Protein AF-A0A5K0ZBJ3-F1 (afdb_monomer)

pLDDT: mean 75.57, std 10.21, range [40.38, 85.94]

Solvent-accessible surface area (backbone atoms only — not comparable to full-atom values): 4100 Å² total; per-residue (Å²): 134,87,74,87,81,75,72,53,67,66,56,51,42,58,68,64,46,42,69,72,44,51,85,72,51,75,80,80,81,75,81,67,53,76,68,43,46,50,46,62,73,71,39,97,74,73,62,46,88,74,36,87,50,60,70,55,19,53,67,73,72,112

Organism: NCBI:txid210225

Structure (mmCIF, N/CA/C/O backbone):
data_AF-A0A5K0ZBJ3-F1
#
_entry.id   AF-A0A5K0ZBJ3-F1
#
loop_
_atom_site.group_PDB
_atom_site.id
_atom_site.type_symbol
_atom_site.label_atom_id
_atom_site.label_alt_id
_atom_site.label_comp_id
_atom_site.label_asym_id
_atom_site.label_entity_id
_atom_site.label_seq_id
_atom_site.pdbx_PDB_ins_code
_atom_site.Cartn_x
_atom_site.Cartn_y
_atom_site.Cartn_z
_atom_site.occupancy
_atom_site.B_iso_or_equiv
_atom_site.auth_seq_id
_atom_site.auth_comp_id
_atom_site.auth_asym_id
_atom_site.auth_atom_id
_atom_site.pdbx_PDB_model_num
ATOM 1 N N . THR A 1 1 ? -24.786 34.459 5.173 1.00 40.38 1 THR A N 1
ATOM 2 C CA . THR A 1 1 ? -23.746 33.438 5.399 1.00 40.38 1 THR A CA 1
ATO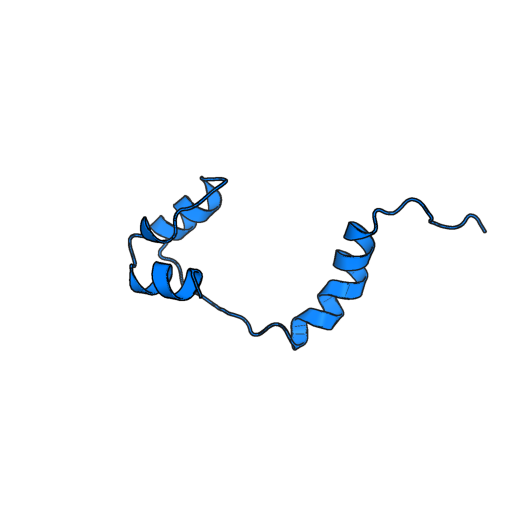M 3 C C . THR A 1 1 ? -23.766 32.510 4.197 1.00 40.38 1 THR A C 1
ATOM 5 O O . THR A 1 1 ? -24.673 31.700 4.058 1.00 40.38 1 THR A O 1
ATOM 8 N N . SER A 1 2 ? -22.891 32.760 3.220 1.00 44.22 2 SER A N 1
ATOM 9 C CA . SER A 1 2 ? -22.924 32.031 1.945 1.00 44.22 2 SER A CA 1
ATOM 10 C C . SER A 1 2 ? -22.390 30.621 2.171 1.00 44.22 2 SER A C 1
ATOM 12 O O . SER A 1 2 ? -21.301 30.450 2.703 1.00 44.22 2 SER A O 1
ATOM 14 N N . LYS A 1 3 ? -23.213 29.625 1.860 1.00 52.59 3 LYS A N 1
ATOM 15 C CA . LYS A 1 3 ? -22.978 28.208 2.122 1.00 52.59 3 LYS A CA 1
ATOM 16 C C . LYS A 1 3 ? -21.885 27.701 1.176 1.00 52.59 3 LYS A C 1
ATOM 18 O O . LYS A 1 3 ? -22.106 27.709 -0.036 1.00 52.59 3 LYS A O 1
ATOM 23 N N . ASP A 1 4 ? -20.761 27.252 1.743 1.00 57.03 4 ASP A N 1
ATOM 24 C CA . ASP A 1 4 ? -19.648 26.520 1.110 1.00 57.03 4 ASP A CA 1
ATOM 25 C C . ASP A 1 4 ? -20.134 25.237 0.412 1.00 57.03 4 ASP A C 1
ATOM 27 O O . ASP A 1 4 ? -19.909 24.112 0.849 1.00 57.03 4 ASP A O 1
ATOM 31 N N . SER A 1 5 ? -20.883 25.404 -0.671 1.00 56.1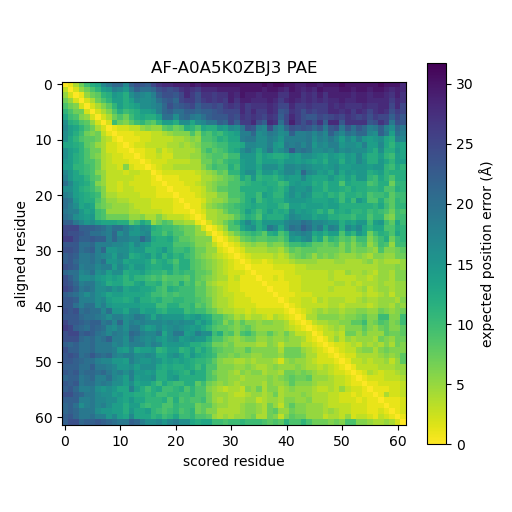2 5 SER A N 1
ATOM 32 C CA . SER A 1 5 ? -21.519 24.329 -1.435 1.00 56.12 5 SER A CA 1
ATOM 33 C C . SER A 1 5 ? -20.657 23.848 -2.605 1.00 56.12 5 SER A C 1
ATOM 35 O O . SER A 1 5 ? -21.086 22.981 -3.359 1.00 56.12 5 SER A O 1
ATOM 37 N N . SER A 1 6 ? -19.440 24.386 -2.749 1.00 57.88 6 SER A N 1
ATOM 38 C CA . SER A 1 6 ? -18.540 24.109 -3.873 1.00 57.88 6 SER A CA 1
ATOM 39 C C . SER A 1 6 ? -17.207 23.469 -3.481 1.00 57.88 6 SER A C 1
ATOM 41 O O . SER A 1 6 ? -16.385 23.218 -4.363 1.00 57.88 6 SER A O 1
ATOM 43 N N . THR A 1 7 ? -16.947 23.186 -2.199 1.00 59.09 7 THR A N 1
ATOM 44 C CA . THR A 1 7 ? -15.797 22.345 -1.845 1.00 59.09 7 THR A CA 1
ATOM 45 C C . THR A 1 7 ? -16.119 20.918 -2.262 1.00 59.09 7 THR A C 1
ATOM 47 O O . THR A 1 7 ? -17.021 20.281 -1.718 1.00 59.09 7 THR A O 1
ATOM 50 N N . SER A 1 8 ? -15.407 20.441 -3.292 1.00 67.25 8 SER A N 1
ATOM 51 C CA . SER A 1 8 ? -15.499 19.067 -3.786 1.00 67.25 8 SER A CA 1
ATOM 52 C C . SER A 1 8 ? -15.572 18.117 -2.598 1.00 67.25 8 SER A C 1
ATOM 54 O O . SER A 1 8 ? -14.750 18.211 -1.685 1.00 67.25 8 SER A O 1
ATOM 56 N N . CYS A 1 9 ? -16.559 17.221 -2.598 1.00 66.88 9 CYS A N 1
ATOM 57 C CA . CYS A 1 9 ? -16.780 16.250 -1.526 1.00 66.88 9 CYS A CA 1
ATOM 58 C C . CYS A 1 9 ? -15.469 15.535 -1.131 1.00 66.88 9 CYS A C 1
ATOM 60 O O . CYS A 1 9 ? -15.233 15.273 0.043 1.00 66.88 9 CYS A O 1
ATOM 62 N N . ALA A 1 10 ? -14.555 15.347 -2.092 1.00 72.81 10 ALA A N 1
ATOM 63 C CA . ALA A 1 10 ? -13.216 14.808 -1.879 1.00 72.81 10 ALA A CA 1
ATOM 64 C C . ALA A 1 10 ? -12.353 15.608 -0.883 1.00 72.81 10 ALA A C 1
ATOM 66 O O . ALA A 1 10 ? -11.644 14.996 -0.085 1.00 72.81 10 ALA A O 1
ATOM 67 N N . PHE A 1 11 ? -12.413 16.946 -0.888 1.00 77.75 11 PHE A N 1
ATOM 68 C CA . PHE A 1 11 ? -11.671 17.772 0.069 1.00 77.75 11 PHE A CA 1
ATOM 69 C C . PHE A 1 11 ? -12.187 17.542 1.487 1.00 77.75 11 PHE A C 1
ATOM 71 O O . PHE A 1 11 ? -11.386 17.239 2.360 1.00 77.75 11 PHE A O 1
ATOM 78 N N . ARG A 1 12 ? -13.511 17.572 1.694 1.00 76.62 12 ARG A N 1
ATOM 79 C CA . ARG A 1 12 ? -14.123 17.314 3.010 1.00 76.62 12 ARG A CA 1
ATOM 80 C C . ARG A 1 12 ? -13.894 15.884 3.491 1.00 76.62 12 ARG A C 1
ATOM 82 O O . ARG A 1 12 ? -13.593 15.670 4.657 1.00 76.62 12 ARG A O 1
ATOM 89 N N . ILE A 1 13 ? -13.971 14.899 2.597 1.00 79.12 13 ILE A N 1
ATOM 90 C CA . ILE A 1 13 ? -13.642 13.509 2.935 1.00 79.12 13 ILE A CA 1
ATOM 91 C C . ILE A 1 13 ? -12.177 13.406 3.366 1.00 79.12 13 ILE A C 1
ATOM 93 O O . ILE A 1 13 ? -11.891 12.770 4.372 1.00 79.12 13 ILE A O 1
ATOM 97 N N . SER A 1 14 ? -11.256 14.057 2.657 1.00 82.00 14 SER A N 1
ATOM 98 C CA . SER A 1 14 ? -9.825 13.997 2.979 1.00 82.00 14 SER A CA 1
ATOM 99 C C . SER A 1 14 ? -9.457 14.793 4.236 1.00 82.00 14 SER A C 1
ATOM 101 O O . SER A 1 14 ? -8.568 14.378 4.970 1.00 82.00 14 SER A O 1
ATOM 103 N N . SER A 1 15 ? -10.113 15.928 4.496 1.00 82.19 15 SER A N 1
ATOM 104 C CA . SER A 1 15 ? -9.784 16.815 5.618 1.00 82.19 15 SER A CA 1
ATOM 105 C C . SER A 1 15 ? -10.540 16.485 6.905 1.00 82.19 15 SER A C 1
ATOM 107 O O . SER A 1 15 ? -9.964 16.594 7.982 1.00 82.19 15 SER A O 1
ATOM 109 N N . GLU A 1 16 ? -11.809 16.085 6.812 1.00 85.31 16 GLU A N 1
ATOM 110 C CA . GLU A 1 16 ? -12.681 15.813 7.965 1.00 85.31 16 GLU A CA 1
ATOM 111 C C . GLU A 1 16 ? -12.890 14.304 8.172 1.00 85.31 16 GLU A C 1
ATOM 113 O O . GLU A 1 16 ? -12.924 13.837 9.307 1.00 85.31 16 GLU A O 1
ATOM 118 N N . GLY A 1 17 ? -13.008 13.523 7.093 1.00 84.56 17 GLY A N 1
ATOM 119 C CA . GLY A 1 17 ? -13.298 12.084 7.166 1.00 84.56 17 GLY A CA 1
ATOM 120 C C . GLY A 1 17 ? -12.064 11.208 7.390 1.00 84.56 17 GLY A C 1
ATOM 121 O O . GLY A 1 17 ? -12.058 10.348 8.268 1.00 84.56 17 GLY A O 1
ATOM 122 N N . LEU A 1 18 ? -10.996 11.430 6.622 1.00 83.06 18 LEU A N 1
ATOM 123 C CA . LEU A 1 18 ? -9.782 10.616 6.668 1.00 83.06 18 LEU A CA 1
ATOM 124 C C . LEU A 1 18 ? -9.126 10.621 8.059 1.00 83.06 18 LEU A C 1
ATOM 126 O O . LEU A 1 18 ? -8.798 9.533 8.530 1.00 83.06 18 LEU A O 1
ATOM 130 N N . PRO A 1 19 ? -9.005 11.758 8.779 1.00 85.94 19 PRO A N 1
ATOM 131 C CA . PRO A 1 19 ? -8.464 11.746 10.138 1.00 85.94 19 PRO A CA 1
ATOM 132 C C . PRO A 1 19 ? -9.256 10.881 11.122 1.00 85.94 19 PRO A C 1
ATOM 134 O O . PRO A 1 19 ? -8.664 10.329 12.044 1.00 85.94 19 PRO A O 1
ATOM 137 N N . LEU A 1 20 ? -10.571 10.728 10.921 1.00 85.31 20 LEU A N 1
ATOM 138 C CA . LEU A 1 20 ? -11.420 9.868 11.753 1.00 85.31 20 LEU A CA 1
ATOM 139 C C . LEU A 1 20 ? -11.230 8.382 11.434 1.00 85.31 20 LEU A C 1
ATOM 141 O O . LEU A 1 20 ? -11.399 7.543 12.314 1.00 85.31 20 LEU A O 1
ATOM 145 N N . LEU A 1 21 ? -10.870 8.055 10.191 1.00 82.81 21 LEU A N 1
ATOM 146 C CA . LEU A 1 21 ? -10.588 6.686 9.757 1.00 82.81 21 LEU A CA 1
ATOM 147 C C . LEU A 1 21 ? -9.154 6.250 10.082 1.00 82.81 21 LEU A C 1
ATOM 149 O O . LEU A 1 21 ? -8.930 5.063 10.293 1.00 82.81 21 LEU A O 1
ATOM 153 N N . LEU A 1 22 ? -8.194 7.181 10.164 1.00 80.81 22 LEU A N 1
ATOM 154 C CA . LEU A 1 22 ? -6.775 6.885 10.415 1.00 80.81 22 LEU A CA 1
ATOM 155 C C . LEU A 1 22 ? -6.508 5.977 11.634 1.00 80.81 22 LEU A C 1
ATOM 157 O O . LEU A 1 22 ? -5.667 5.091 11.504 1.00 80.81 22 LEU A O 1
ATOM 161 N N . PRO A 1 23 ? -7.187 6.124 12.792 1.00 83.38 23 PRO A N 1
ATOM 162 C CA . PRO A 1 23 ? -6.993 5.222 13.931 1.00 83.38 23 PRO A CA 1
ATOM 163 C C . PRO A 1 23 ? -7.444 3.779 13.671 1.00 83.38 23 PRO A C 1
ATOM 165 O O . PRO A 1 23 ? -6.959 2.861 14.326 1.00 83.38 23 PRO A O 1
ATOM 168 N N . TYR A 1 24 ? -8.377 3.587 12.736 1.00 78.88 24 TYR A N 1
ATOM 169 C CA . TYR A 1 24 ? -8.939 2.286 12.366 1.00 78.88 24 TYR A CA 1
ATOM 170 C C . TYR A 1 24 ? -8.297 1.704 11.107 1.00 78.88 24 TYR A C 1
ATOM 172 O O . TYR A 1 24 ? -8.424 0.509 10.848 1.00 78.88 24 TYR A O 1
ATOM 180 N N . MET A 1 25 ? -7.590 2.526 10.328 1.00 81.62 25 MET A N 1
ATOM 181 C CA . MET A 1 25 ? -6.720 2.045 9.268 1.00 81.62 25 MET A CA 1
ATOM 182 C C . MET A 1 25 ? -5.551 1.302 9.910 1.00 81.62 25 MET A C 1
ATOM 184 O O . MET A 1 25 ? -4.641 1.895 10.492 1.00 81.62 25 MET A O 1
ATOM 188 N N . THR A 1 26 ? -5.567 -0.023 9.802 1.00 67.88 26 THR A N 1
ATOM 189 C CA . THR A 1 26 ? -4.409 -0.844 10.136 1.00 67.88 26 THR A CA 1
ATOM 190 C C . THR A 1 26 ? -3.258 -0.394 9.251 1.00 67.88 26 THR A C 1
ATOM 192 O O . THR A 1 26 ? -3.348 -0.474 8.026 1.00 67.88 26 THR A O 1
ATOM 195 N N . LYS A 1 27 ? -2.179 0.118 9.849 1.00 65.06 27 LYS A N 1
ATOM 196 C CA . LYS A 1 27 ? -0.976 0.455 9.091 1.00 65.06 27 LYS A CA 1
ATOM 197 C C . LYS A 1 27 ? -0.426 -0.827 8.459 1.00 65.06 27 LYS A C 1
ATOM 199 O O . LYS A 1 27 ? 0.282 -1.577 9.123 1.00 65.06 27 LYS A O 1
ATOM 204 N N . GLN A 1 28 ? -0.704 -1.064 7.182 1.00 65.19 28 GLN A N 1
ATOM 205 C CA . GLN A 1 28 ? 0.063 -2.012 6.380 1.00 65.19 28 GLN A CA 1
ATOM 206 C C . GLN A 1 28 ? 1.401 -1.336 6.055 1.00 65.19 28 GLN A C 1
ATOM 208 O O . GLN A 1 28 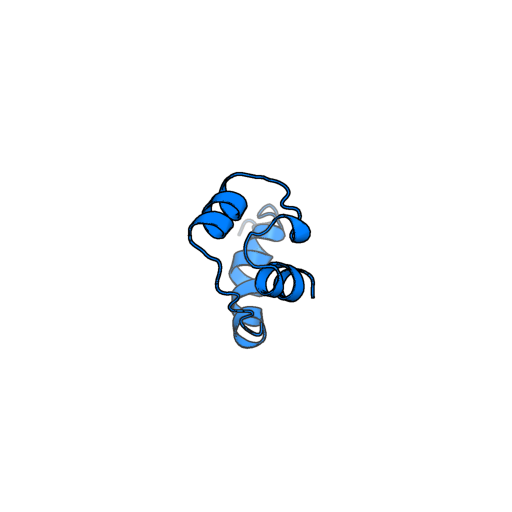? 1.584 -0.723 5.005 1.00 65.19 28 GLN A O 1
ATOM 213 N N . GLN A 1 29 ? 2.327 -1.342 7.021 1.00 67.94 29 GLN A N 1
ATOM 214 C CA . GLN A 1 29 ? 3.701 -0.913 6.767 1.00 67.94 29 GLN A CA 1
ATOM 215 C C . GLN A 1 29 ? 4.404 -2.021 5.995 1.00 67.94 29 GLN A C 1
ATOM 217 O O . GLN A 1 29 ? 5.035 -2.904 6.569 1.00 67.94 29 GLN A O 1
ATOM 222 N N . ILE A 1 30 ? 4.267 -1.978 4.677 1.00 69.12 30 ILE A N 1
ATOM 223 C CA . ILE A 1 30 ? 5.085 -2.788 3.787 1.00 69.12 30 ILE A CA 1
ATOM 224 C C . ILE A 1 30 ? 6.433 -2.078 3.598 1.00 69.12 30 ILE A C 1
ATOM 226 O O . ILE A 1 30 ? 6.497 -0.887 3.285 1.00 69.12 30 ILE A O 1
AT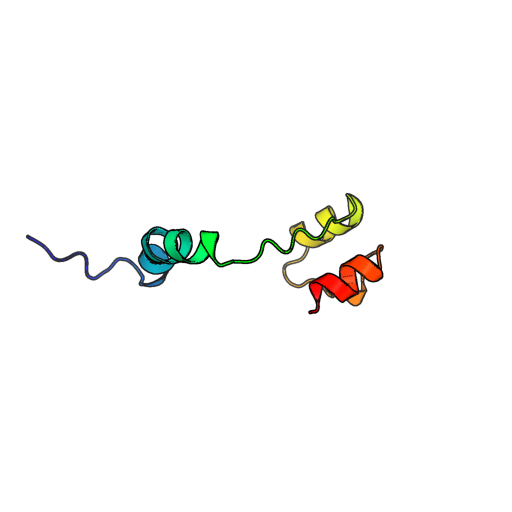OM 230 N N . HIS A 1 31 ? 7.527 -2.789 3.858 1.00 74.31 31 HIS A N 1
ATOM 231 C CA . HIS A 1 31 ? 8.878 -2.253 3.725 1.00 74.31 31 HIS A CA 1
ATOM 232 C C . HIS A 1 31 ? 9.393 -2.526 2.312 1.00 74.31 31 HIS A C 1
ATOM 234 O O . HIS A 1 31 ? 9.743 -3.654 1.990 1.00 74.31 31 HIS A O 1
ATOM 240 N N . ALA A 1 32 ? 9.438 -1.489 1.476 1.00 81.19 32 ALA A N 1
ATOM 241 C CA . ALA A 1 32 ? 9.994 -1.587 0.132 1.00 81.19 32 ALA A CA 1
ATOM 242 C C . ALA A 1 32 ? 11.523 -1.463 0.161 1.00 81.19 32 ALA A C 1
ATOM 244 O O . ALA A 1 32 ? 12.076 -0.640 0.901 1.00 81.19 32 ALA A O 1
ATOM 245 N N . SER A 1 33 ? 12.213 -2.195 -0.715 1.00 85.19 33 SER A N 1
ATOM 246 C CA . SER A 1 33 ? 13.611 -1.885 -1.027 1.00 85.19 33 SER A CA 1
ATOM 247 C C . SER A 1 33 ? 13.713 -0.491 -1.667 1.00 85.19 33 SER A C 1
ATOM 249 O O . SER A 1 33 ? 12.760 -0.005 -2.278 1.00 85.19 33 SER A O 1
ATOM 251 N N . LEU A 1 34 ? 14.881 0.162 -1.600 1.00 84.62 34 LEU A N 1
ATOM 252 C CA . LEU A 1 34 ? 15.083 1.460 -2.266 1.00 84.62 34 LEU A CA 1
ATOM 253 C C . LEU A 1 34 ? 14.748 1.387 -3.765 1.00 84.62 34 LEU A C 1
ATOM 255 O O . LEU A 1 34 ? 14.188 2.324 -4.332 1.00 84.62 34 LEU A O 1
ATOM 259 N N . LYS A 1 35 ? 15.066 0.259 -4.406 1.00 84.88 35 LYS A N 1
ATOM 260 C CA . LYS A 1 35 ? 14.784 0.037 -5.822 1.00 84.88 35 LYS A CA 1
ATOM 261 C C . LYS A 1 35 ? 13.279 -0.055 -6.068 1.00 84.88 35 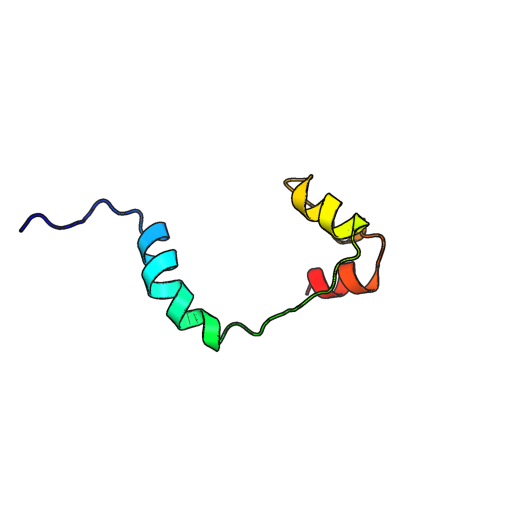LYS A C 1
ATOM 263 O O . LYS A 1 35 ? 12.788 0.636 -6.956 1.00 84.88 35 LYS A O 1
ATOM 268 N N . ASP A 1 36 ? 12.545 -0.836 -5.283 1.00 84.06 36 ASP A N 1
ATOM 269 C CA . ASP A 1 36 ? 11.089 -0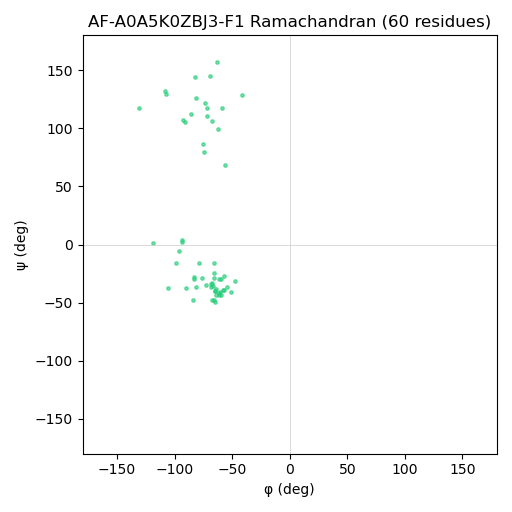.983 -5.439 1.00 84.06 36 ASP A CA 1
ATOM 270 C C . ASP A 1 36 ? 10.345 0.309 -5.082 1.00 84.06 36 ASP A C 1
ATOM 272 O O . ASP A 1 36 ? 9.399 0.694 -5.767 1.00 84.06 36 ASP A O 1
ATOM 276 N N . PHE A 1 37 ? 10.852 1.065 -4.105 1.00 84.44 37 PHE A N 1
ATOM 277 C CA . PHE A 1 37 ? 10.352 2.399 -3.782 1.00 84.44 37 PHE A CA 1
ATOM 278 C C . PHE A 1 37 ? 10.490 3.375 -4.960 1.00 84.44 37 PHE A C 1
ATOM 280 O O . PHE A 1 37 ? 9.564 4.123 -5.270 1.00 84.44 37 PHE A O 1
ATOM 287 N N . VAL A 1 38 ? 11.611 3.337 -5.686 1.00 85.62 38 VAL A N 1
ATOM 288 C CA . VAL A 1 38 ? 11.769 4.132 -6.914 1.00 85.62 38 VAL A CA 1
ATOM 289 C C . VAL A 1 38 ? 10.768 3.699 -7.993 1.00 85.62 38 VAL A C 1
ATOM 291 O O . VAL A 1 38 ? 10.223 4.558 -8.685 1.00 85.62 38 VAL A O 1
ATOM 294 N N . HIS A 1 39 ? 10.477 2.400 -8.130 1.00 82.88 39 HIS A N 1
ATOM 295 C CA . HIS A 1 39 ? 9.463 1.918 -9.079 1.00 82.88 39 HIS A CA 1
ATOM 296 C C . HIS A 1 39 ? 8.054 2.400 -8.701 1.00 82.88 39 HIS A C 1
ATOM 298 O O . HIS A 1 39 ? 7.323 2.848 -9.587 1.00 82.88 39 HIS A O 1
ATOM 304 N N . LEU A 1 40 ? 7.717 2.400 -7.404 1.00 81.56 40 LEU A N 1
ATOM 305 C CA . LEU A 1 40 ? 6.459 2.934 -6.868 1.00 81.56 40 LEU A CA 1
ATOM 306 C C . LEU A 1 40 ? 6.235 4.409 -7.217 1.00 81.56 40 LEU A C 1
ATOM 308 O O . LEU A 1 40 ? 5.116 4.807 -7.526 1.00 81.56 40 LEU A O 1
ATOM 312 N N . LEU A 1 41 ? 7.293 5.221 -7.184 1.00 83.62 41 LEU A N 1
ATOM 313 C CA . LEU A 1 41 ? 7.195 6.653 -7.482 1.00 83.62 41 LEU A CA 1
ATOM 314 C C . LEU A 1 41 ? 7.242 6.966 -8.982 1.00 83.62 41 LEU A C 1
ATOM 316 O O . LEU A 1 41 ? 6.696 7.977 -9.423 1.00 83.62 41 LEU A O 1
ATOM 320 N N . LYS A 1 42 ? 7.929 6.133 -9.771 1.00 82.69 42 LYS A N 1
ATOM 321 C CA . LYS A 1 42 ? 8.191 6.399 -11.191 1.00 82.69 42 LYS A CA 1
ATOM 322 C C . LYS A 1 42 ? 7.017 6.036 -12.098 1.00 82.69 42 LYS A C 1
ATOM 324 O O . LYS A 1 42 ? 6.798 6.720 -13.098 1.00 82.69 42 LYS A O 1
ATOM 329 N N . TYR A 1 43 ? 6.292 4.962 -11.796 1.00 79.62 43 TYR A N 1
ATOM 330 C CA . TYR A 1 43 ? 5.239 4.450 -12.672 1.00 79.62 43 TYR A CA 1
ATOM 331 C C . TYR A 1 43 ? 3.854 4.719 -12.091 1.00 79.62 43 TYR A C 1
ATOM 333 O O . TYR A 1 43 ? 3.575 4.421 -10.937 1.00 79.62 43 TYR A O 1
ATOM 341 N N . ARG A 1 44 ? 2.950 5.248 -12.924 1.00 72.75 44 ARG A N 1
ATOM 342 C CA . ARG A 1 44 ? 1.553 5.516 -12.536 1.00 72.75 44 ARG A CA 1
ATOM 343 C C . ARG A 1 44 ? 0.765 4.238 -12.231 1.00 72.75 44 ARG A C 1
ATOM 345 O O . ARG A 1 44 ? -0.188 4.273 -11.461 1.00 72.75 44 ARG A O 1
ATOM 352 N N . THR A 1 45 ? 1.141 3.134 -12.864 1.00 77.19 45 THR A N 1
ATOM 353 C CA . THR A 1 45 ? 0.558 1.813 -12.642 1.00 77.19 45 THR A CA 1
ATOM 354 C C . THR A 1 45 ? 1.710 0.850 -12.440 1.00 77.19 45 THR A C 1
ATOM 356 O O . THR A 1 45 ? 2.542 0.687 -13.331 1.00 77.19 45 THR A O 1
ATOM 359 N N . VAL A 1 46 ? 1.774 0.258 -11.256 1.00 77.44 46 VAL A N 1
ATOM 360 C CA . VAL A 1 46 ? 2.841 -0.655 -10.858 1.00 77.44 46 VAL A CA 1
ATOM 361 C C . VAL A 1 46 ? 2.256 -2.055 -10.844 1.00 77.44 46 VAL A C 1
ATOM 363 O O . VAL A 1 46 ? 1.193 -2.278 -10.268 1.00 77.44 46 VAL A O 1
ATOM 366 N N . LYS A 1 47 ? 2.926 -2.997 -11.504 1.00 75.00 47 LYS A N 1
ATOM 367 C CA . LYS A 1 47 ? 2.603 -4.412 -11.355 1.00 75.00 47 LYS A CA 1
ATOM 368 C C . LYS A 1 47 ? 3.372 -4.913 -10.143 1.00 75.00 47 LYS A C 1
ATOM 370 O O . LYS A 1 47 ? 4.594 -4.963 -10.181 1.00 75.00 47 LYS A O 1
ATOM 375 N N . PHE A 1 48 ? 2.663 -5.268 -9.078 1.00 74.69 48 PHE A N 1
ATOM 376 C CA . PHE A 1 48 ? 3.267 -5.768 -7.839 1.00 74.69 48 PHE A CA 1
ATOM 377 C C . PHE A 1 48 ? 4.152 -7.010 -8.061 1.00 74.69 48 PHE A C 1
ATOM 379 O O . PHE A 1 48 ? 5.145 -7.186 -7.366 1.00 74.69 48 PHE A O 1
ATOM 386 N N . ALA A 1 49 ? 3.858 -7.801 -9.101 1.00 74.25 49 ALA A N 1
ATOM 387 C CA . ALA A 1 49 ? 4.666 -8.941 -9.541 1.00 74.25 49 ALA A CA 1
ATOM 388 C C . ALA A 1 49 ? 6.060 -8.570 -10.094 1.00 74.25 49 ALA A C 1
ATOM 390 O O . ALA A 1 49 ? 6.912 -9.444 -10.218 1.00 74.25 49 ALA A O 1
ATOM 391 N N . ASP A 1 50 ? 6.293 -7.297 -10.433 1.00 75.12 50 ASP A N 1
ATOM 392 C CA . ASP A 1 50 ? 7.570 -6.813 -10.974 1.00 75.12 50 ASP A CA 1
ATOM 393 C C . ASP A 1 50 ? 8.507 -6.279 -9.869 1.00 75.12 50 ASP A C 1
ATOM 395 O O . ASP A 1 50 ? 9.596 -5.777 -10.171 1.00 75.12 50 ASP A O 1
ATOM 399 N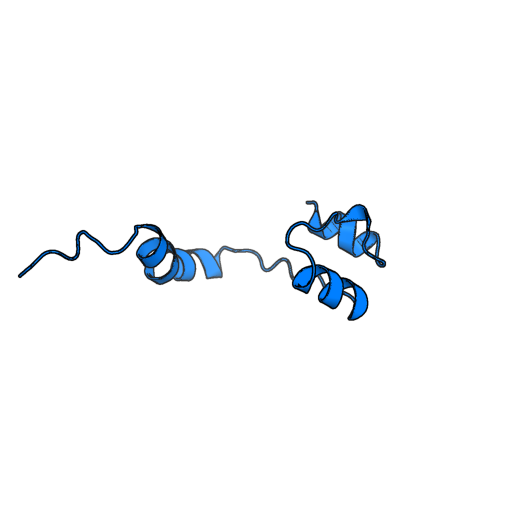 N . PHE A 1 51 ? 8.103 -6.347 -8.593 1.00 81.56 51 PHE A N 1
ATOM 400 C CA . PHE A 1 51 ? 8.982 -5.979 -7.487 1.00 81.56 51 PHE A CA 1
ATOM 401 C C . PHE A 1 51 ? 10.118 -6.977 -7.306 1.00 81.56 51 PHE A C 1
ATOM 403 O O . PHE A 1 51 ? 9.976 -8.180 -7.514 1.00 81.56 51 PHE A O 1
ATOM 410 N N . CYS A 1 52 ? 11.279 -6.450 -6.920 1.00 81.31 52 CYS A N 1
ATOM 411 C CA . CYS A 1 52 ? 12.470 -7.259 -6.690 1.00 81.31 52 CYS A CA 1
ATOM 412 C C . CYS A 1 52 ? 12.293 -8.171 -5.470 1.00 81.31 52 CYS A C 1
ATOM 414 O O . CYS A 1 52 ? 12.840 -9.271 -5.447 1.00 81.31 52 CYS A O 1
ATOM 416 N N . ASP A 1 53 ? 11.548 -7.700 -4.471 1.00 81.50 53 ASP A N 1
ATOM 417 C CA . ASP A 1 53 ? 11.099 -8.497 -3.338 1.00 81.50 53 ASP A CA 1
ATOM 418 C C . ASP A 1 53 ? 9.708 -9.086 -3.638 1.00 81.50 53 ASP A C 1
ATOM 420 O O . ASP A 1 53 ? 8.699 -8.378 -3.673 1.00 81.50 53 ASP A O 1
ATOM 424 N N . ALA A 1 54 ? 9.675 -10.396 -3.888 1.00 80.50 54 ALA A N 1
ATOM 425 C CA . ALA A 1 54 ? 8.449 -11.123 -4.201 1.00 80.50 54 ALA A CA 1
ATOM 426 C C . ALA A 1 54 ? 7.484 -11.182 -3.003 1.00 80.50 54 ALA A C 1
ATOM 428 O O . ALA A 1 54 ? 6.277 -11.060 -3.193 1.00 80.50 54 ALA A O 1
ATOM 429 N N . GLU A 1 55 ? 8.003 -11.284 -1.774 1.00 81.00 55 GLU A N 1
ATOM 430 C CA . GLU A 1 55 ? 7.187 -11.294 -0.552 1.00 81.00 55 GLU A CA 1
ATOM 431 C C . GLU A 1 55 ? 6.534 -9.920 -0.332 1.00 81.00 55 GLU A C 1
ATOM 433 O O . GLU A 1 55 ? 5.380 -9.819 0.088 1.00 81.00 55 GLU A O 1
ATOM 438 N N . PHE A 1 56 ? 7.252 -8.844 -0.668 1.00 80.88 56 PHE A N 1
ATOM 439 C CA . PHE A 1 56 ? 6.705 -7.487 -0.680 1.00 80.88 56 PHE A CA 1
ATOM 440 C C . PHE A 1 56 ? 5.592 -7.320 -1.725 1.00 80.88 56 PHE A C 1
ATOM 442 O O . PHE A 1 56 ? 4.559 -6.722 -1.422 1.00 80.88 56 PHE A O 1
ATOM 449 N N . GLY A 1 57 ? 5.779 -7.860 -2.933 1.00 79.56 57 GLY A N 1
ATOM 450 C CA . GLY A 1 57 ? 4.761 -7.849 -3.987 1.00 79.56 57 GLY A CA 1
ATOM 451 C C . GLY A 1 57 ? 3.486 -8.599 -3.607 1.00 79.56 57 GLY A C 1
ATOM 452 O O . GLY A 1 57 ? 2.393 -8.086 -3.842 1.00 79.56 57 GLY A O 1
ATOM 453 N N . GLU A 1 58 ? 3.617 -9.764 -2.971 1.00 80.75 58 GLU A N 1
ATOM 454 C CA . GLU A 1 58 ? 2.475 -10.546 -2.483 1.00 80.75 58 GLU A CA 1
ATOM 455 C C . GLU A 1 58 ? 1.719 -9.808 -1.372 1.00 80.75 58 GLU A C 1
ATOM 457 O O . GLU A 1 58 ? 0.517 -9.589 -1.505 1.00 80.75 58 GLU A O 1
ATOM 462 N N . LYS A 1 59 ? 2.420 -9.306 -0.345 1.00 79.56 59 LYS A N 1
ATOM 463 C CA . LYS A 1 59 ? 1.805 -8.529 0.753 1.00 79.56 59 LYS A CA 1
ATOM 464 C C . LYS A 1 59 ? 1.137 -7.235 0.294 1.00 79.56 59 LYS A C 1
ATOM 466 O O . LYS A 1 59 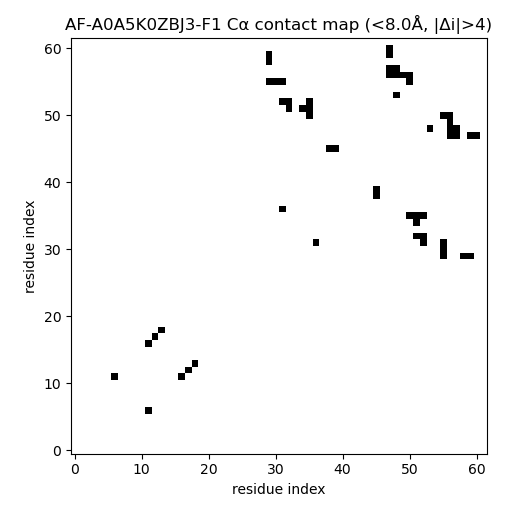? 0.217 -6.762 0.948 1.00 79.56 59 LYS A O 1
ATOM 471 N N . ALA A 1 60 ? 1.628 -6.621 -0.782 1.00 77.56 60 ALA A N 1
ATOM 472 C CA . ALA A 1 60 ? 1.034 -5.414 -1.355 1.00 77.56 60 ALA A CA 1
ATOM 473 C C . ALA A 1 60 ? -0.217 -5.701 -2.206 1.00 77.56 60 ALA A C 1
ATOM 475 O O . ALA A 1 60 ? -0.948 -4.768 -2.537 1.00 77.56 60 ALA A O 1
ATOM 476 N N . SER A 1 61 ? -0.432 -6.962 -2.595 1.00 76.75 61 SER A N 1
ATOM 477 C CA . SER A 1 61 ? -1.563 -7.398 -3.417 1.00 76.75 61 SER A CA 1
ATOM 478 C C . SER A 1 61 ? -2.741 -7.957 -2.601 1.00 76.75 61 SER A C 1
ATOM 480 O O . SER A 1 61 ? -3.771 -8.263 -3.210 1.00 76.75 61 SER A O 1
ATOM 482 N N . GLU A 1 62 ? -2.590 -8.107 -1.281 1.00 64.56 62 GLU A N 1
ATOM 483 C CA . GLU A 1 62 ? -3.636 -8.501 -0.316 1.00 64.56 62 GLU A CA 1
ATOM 484 C C . GLU A 1 62 ? -4.403 -7.294 0.245 1.00 64.56 62 GLU A C 1
ATOM 486 O O . GLU A 1 62 ? -5.654 -7.370 0.277 1.00 64.56 62 GLU A O 1
#

Secondary structure (DSSP, 8-state):
------S-HHHHIIIIIHHHHTTTS--------HHHHHHHHH-SS--GGG-S-HHHHHHH--

Radius of gyration: 17.29 Å; Cα contacts (8 Å, |Δi|>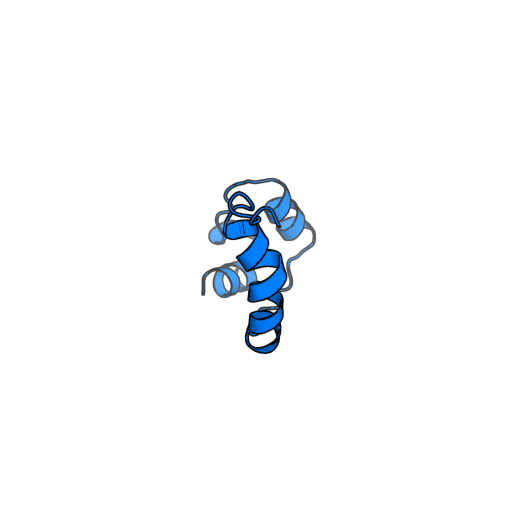4): 29; chains: 1; bounding box: 39×45×27 Å

Sequence (62 aa):
TSKDSSTSCAFRISSEGLPLLLPYMTKQQIHASLKDFVHLLKYRTVKFADFCDAEFGEKASE

Mean predicted aligned error: 11.19 Å

Foldseek 3Di:
DDDPPPPPVVVCCVPPVVVVCVVVPDPPPQDADPVVVCVVVPDPDDQLCPGPDVVSSVSVVD

InterPro domains:
  IPR057285 RNA cytosine-C(5)-methyltransferase NSUN2-like, pre-PUA domain [PF25376] (4-26)
  IPR057286 RNA cytosine-C(5)-methyltransferase NSUN2-like, PUA domain [PF25378] (29-61)